Protein AF-A0A7Y0N353-F1 (afdb_monomer_lite)

Organism: Vibrio alginolyticus (NCBI:txid663)

Sequence (135 aa):
LRGMVQSSQDNRNHAKRHGIRVATHRLAASQAGESRLFIQRQPRIAPNAAVHLLVDISGSMGKPIGEGNRKYFHVANEAALALAMALEGIPGVVPAVSYFPGIHQEVSIALLPKQSVRHRAACFDQKPRGCTPMA

Structure (mmCIF, N/CA/C/O backbone):
data_AF-A0A7Y0N353-F1
#
_entry.id   AF-A0A7Y0N353-F1
#
loop_
_atom_site.group_PDB
_atom_site.id
_atom_site.type_symbol
_atom_site.label_atom_id
_atom_site.label_alt_id
_atom_site.label_comp_id
_atom_site.label_asym_id
_atom_site.label_entity_id
_atom_site.label_seq_id
_atom_site.pdbx_PDB_ins_code
_atom_site.Cartn_x
_atom_site.Cartn_y
_atom_site.Cartn_z
_atom_site.occupancy
_atom_site.B_iso_or_equiv
_atom_site.auth_seq_id
_atom_site.auth_comp_id
_atom_site.auth_asym_id
_atom_site.auth_atom_id
_atom_site.pdbx_PDB_model_num
ATOM 1 N N . LEU A 1 1 ? 4.934 10.969 14.739 1.00 47.97 1 LEU A N 1
ATOM 2 C CA . LEU A 1 1 ? 3.849 9.999 14.439 1.00 47.97 1 LEU A CA 1
ATOM 3 C C . LEU A 1 1 ? 3.420 9.186 15.666 1.00 47.97 1 LEU A C 1
ATOM 5 O O . LEU A 1 1 ? 2.266 9.304 16.049 1.00 47.97 1 LEU A O 1
ATOM 9 N N . ARG A 1 2 ? 4.312 8.454 16.361 1.00 37.69 2 ARG A N 1
ATOM 10 C CA . ARG A 1 2 ? 3.946 7.648 17.555 1.00 37.69 2 ARG A CA 1
ATOM 11 C C . ARG A 1 2 ? 3.254 8.425 18.693 1.00 37.69 2 ARG A C 1
ATOM 13 O O . ARG A 1 2 ? 2.253 7.950 19.210 1.00 37.69 2 ARG A O 1
ATOM 20 N N . GLY A 1 3 ? 3.713 9.637 19.023 1.00 43.28 3 GLY A N 1
ATOM 21 C CA . GLY A 1 3 ? 3.084 10.466 20.069 1.00 43.28 3 GLY A CA 1
ATOM 22 C C . GLY A 1 3 ? 1.673 10.978 19.730 1.00 43.28 3 GLY A C 1
ATOM 23 O O . GLY A 1 3 ? 0.853 11.151 20.624 1.00 43.28 3 GLY A O 1
ATOM 24 N N . MET A 1 4 ? 1.354 11.155 18.441 1.00 50.78 4 MET A N 1
ATOM 25 C CA . MET A 1 4 ? 0.005 11.533 17.980 1.00 50.78 4 MET A CA 1
ATOM 26 C C . MET A 1 4 ? -0.965 10.343 17.983 1.00 50.78 4 MET A C 1
ATOM 28 O O . MET A 1 4 ? -2.165 10.526 18.155 1.00 50.78 4 MET A O 1
ATOM 32 N N . VAL A 1 5 ? -0.446 9.122 17.817 1.00 50.41 5 VAL A N 1
ATOM 33 C CA . VAL A 1 5 ? -1.234 7.881 17.894 1.00 50.41 5 VAL A CA 1
ATOM 34 C C . VAL A 1 5 ? -1.470 7.467 19.354 1.00 50.41 5 VAL A C 1
ATOM 36 O O . VAL A 1 5 ? -2.555 7.017 19.703 1.00 50.41 5 VAL A O 1
ATOM 39 N N . GLN A 1 6 ? -0.511 7.697 20.257 1.00 49.44 6 GLN A N 1
ATOM 40 C CA . GLN A 1 6 ? -0.743 7.492 21.695 1.00 49.44 6 GLN A CA 1
ATOM 41 C C . GLN A 1 6 ? -1.783 8.465 22.267 1.00 49.44 6 GLN A C 1
ATOM 43 O O . GLN A 1 6 ? -2.632 8.048 23.048 1.00 49.44 6 GLN A O 1
ATOM 48 N N . SER A 1 7 ? -1.790 9.733 21.838 1.00 42.44 7 SER A N 1
ATOM 49 C CA . SER A 1 7 ? -2.815 10.696 22.266 1.00 42.44 7 SER A CA 1
ATOM 50 C C . SER A 1 7 ? -4.197 10.447 21.647 1.00 42.44 7 SER A C 1
ATOM 52 O O . SER A 1 7 ? -5.185 11.009 22.125 1.00 42.44 7 SER A O 1
ATOM 54 N N . SER A 1 8 ? -4.300 9.612 20.603 1.00 47.09 8 SER A N 1
ATOM 55 C CA . SER A 1 8 ? -5.578 9.196 20.014 1.00 47.09 8 SER A CA 1
ATOM 56 C C . SER A 1 8 ? -6.182 7.956 20.679 1.00 47.09 8 SER A C 1
ATOM 58 O O . SER A 1 8 ? -7.406 7.830 20.688 1.00 47.09 8 SER A O 1
ATOM 60 N N . GLN A 1 9 ? -5.352 7.102 21.289 1.00 44.97 9 GLN A N 1
ATOM 61 C CA . GLN A 1 9 ? -5.773 5.902 22.028 1.00 44.97 9 GLN A CA 1
ATOM 62 C C . GLN A 1 9 ? -6.017 6.136 23.524 1.00 44.97 9 GLN A C 1
ATOM 64 O O . GLN A 1 9 ? -6.590 5.272 24.189 1.00 44.97 9 GLN A O 1
ATOM 69 N N . ASP A 1 10 ? -5.607 7.286 24.065 1.00 43.69 10 ASP A N 1
ATOM 70 C CA . ASP A 1 10 ? -5.776 7.588 25.483 1.00 43.69 10 ASP A CA 1
ATOM 71 C C . ASP A 1 10 ? -7.247 7.915 25.796 1.00 43.69 10 ASP A C 1
ATOM 73 O O . ASP A 1 10 ? -7.679 9.065 25.846 1.00 43.69 10 ASP A O 1
ATOM 77 N N . ASN A 1 11 ? -8.041 6.866 26.014 1.00 50.28 11 ASN A N 1
ATOM 78 C CA . ASN A 1 11 ? -9.405 6.924 26.540 1.00 50.28 11 ASN A CA 1
ATOM 79 C C . ASN A 1 11 ? -9.386 7.226 28.052 1.00 50.28 11 ASN A C 1
ATOM 81 O O . ASN A 1 11 ? -10.075 6.585 28.852 1.00 50.28 11 ASN A O 1
ATOM 85 N N . ARG A 1 12 ? -8.527 8.158 28.481 1.00 54.19 12 ARG A N 1
ATOM 86 C CA . ARG A 1 12 ? -8.460 8.573 29.878 1.00 54.19 12 ARG A CA 1
ATOM 87 C C . ARG A 1 12 ? -9.690 9.403 30.181 1.00 54.19 12 ARG A C 1
ATOM 89 O O . ARG A 1 12 ? -9.968 10.420 29.550 1.00 54.19 12 ARG A O 1
ATOM 96 N N . ASN A 1 13 ? -10.436 8.953 31.182 1.00 58.00 13 ASN A N 1
ATOM 97 C CA . ASN A 1 13 ? -11.491 9.750 31.781 1.00 58.00 13 ASN A CA 1
ATOM 98 C C . ASN A 1 13 ? -10.862 11.055 32.284 1.00 58.00 13 ASN A C 1
ATOM 100 O O . ASN A 1 13 ? -10.075 11.040 33.230 1.00 58.00 13 ASN A O 1
ATOM 104 N N . HIS A 1 14 ? -11.205 12.179 31.662 1.00 66.12 14 HIS A N 1
ATOM 105 C CA . HIS A 1 14 ? -10.767 13.480 32.141 1.00 66.12 14 HIS A CA 1
ATOM 106 C C . HIS A 1 14 ? -11.788 14.043 33.121 1.00 66.12 14 HIS A C 1
ATOM 108 O O . HIS A 1 14 ? -12.994 14.072 32.855 1.00 66.12 14 HIS A O 1
ATOM 114 N N . ALA A 1 15 ? -11.273 14.485 34.264 1.00 69.38 15 ALA A N 1
ATOM 115 C CA . ALA A 1 15 ? -12.050 15.141 35.292 1.00 69.38 15 ALA A CA 1
ATOM 116 C C . ALA A 1 15 ? -12.265 16.617 34.909 1.00 69.38 15 ALA A C 1
ATOM 118 O O . ALA A 1 15 ? -11.305 17.359 34.682 1.00 69.38 15 ALA A O 1
ATOM 119 N N . LYS A 1 16 ? -13.522 17.050 34.834 1.00 72.38 16 LYS A N 1
ATOM 120 C CA . LYS A 1 16 ? -13.951 18.418 34.520 1.00 72.38 16 LYS A CA 1
ATOM 121 C C . LYS A 1 16 ? -14.837 18.990 35.616 1.00 72.38 16 LYS A C 1
ATOM 123 O O . LYS A 1 16 ? -15.350 18.259 36.456 1.00 72.38 16 LYS A O 1
ATOM 128 N N . ARG A 1 17 ? -15.005 20.316 35.594 1.00 71.00 17 ARG A N 1
ATOM 129 C CA . ARG A 1 17 ? -15.817 21.062 36.567 1.00 71.00 17 ARG A CA 1
ATOM 130 C C . ARG A 1 17 ? -17.323 20.897 36.414 1.00 71.00 17 ARG A C 1
ATOM 132 O O . ARG A 1 17 ? -18.044 21.126 37.371 1.00 71.00 17 ARG A O 1
ATOM 139 N N . HIS A 1 18 ? -17.776 20.458 35.243 1.00 67.62 18 HIS A N 1
ATOM 140 C CA . HIS A 1 18 ? -19.186 20.234 34.940 1.00 67.62 18 HIS A CA 1
ATOM 141 C C . HIS A 1 18 ? -19.342 18.988 34.062 1.00 67.62 18 HIS A C 1
ATOM 143 O O . HIS A 1 18 ? -18.453 18.670 33.265 1.00 67.62 18 HIS A O 1
ATOM 149 N N . GLY A 1 19 ? -20.464 18.285 34.205 1.00 72.75 19 GLY A N 1
ATOM 150 C CA . GLY A 1 19 ? -20.826 17.105 33.421 1.00 72.75 19 GLY A CA 1
ATOM 151 C C . GLY A 1 19 ? -21.979 16.336 34.069 1.00 72.75 19 GLY A C 1
ATOM 152 O O . GLY A 1 19 ? -22.433 16.688 35.148 1.00 72.75 19 GLY A O 1
ATOM 153 N N . ILE A 1 20 ? -22.466 15.283 33.412 1.00 69.06 20 ILE A N 1
ATOM 154 C CA . ILE A 1 20 ? -23.612 14.499 33.915 1.00 69.06 20 ILE A CA 1
ATOM 155 C C . ILE A 1 20 ? -23.151 13.395 34.878 1.00 69.06 20 ILE A C 1
ATOM 157 O O . ILE A 1 20 ? -23.860 13.026 35.807 1.00 69.06 20 ILE A O 1
ATOM 161 N N . ARG A 1 21 ? -21.940 12.859 34.674 1.00 73.31 21 ARG A N 1
ATOM 162 C CA . ARG A 1 21 ? -21.421 11.726 35.445 1.00 73.31 21 ARG A CA 1
ATOM 163 C C . ARG A 1 21 ? -20.343 12.181 36.415 1.00 73.31 21 ARG A C 1
ATOM 165 O O . ARG A 1 21 ? -19.364 12.777 35.986 1.00 73.31 21 ARG A O 1
ATOM 172 N N . VAL A 1 22 ? -20.488 11.863 37.694 1.00 79.00 22 VAL A N 1
ATOM 173 C CA . VAL A 1 22 ? -19.542 12.255 38.749 1.00 79.00 22 VAL A CA 1
ATOM 174 C C . VAL A 1 22 ? -18.411 11.227 38.886 1.00 79.00 22 VAL A C 1
ATOM 176 O O . VAL A 1 22 ? -18.619 10.022 38.758 1.00 79.00 22 VAL A O 1
ATOM 179 N N . ALA A 1 23 ? -17.191 11.702 39.128 1.00 76.12 23 ALA A N 1
ATOM 180 C CA . ALA A 1 23 ? -16.027 10.901 39.474 1.00 76.12 23 ALA A CA 1
ATOM 181 C C . ALA A 1 23 ? -16.062 10.572 40.972 1.00 76.12 23 ALA A C 1
ATOM 183 O O . ALA A 1 23 ? -15.469 11.282 41.778 1.00 76.12 23 ALA A O 1
ATOM 184 N N . THR A 1 24 ? -16.734 9.482 41.350 1.00 74.50 24 THR A N 1
ATOM 185 C CA . THR A 1 24 ? -16.954 9.102 42.760 1.00 74.50 24 THR A CA 1
ATOM 186 C C . THR A 1 24 ? -15.651 9.004 43.567 1.00 74.50 24 THR A C 1
ATOM 188 O O . THR A 1 24 ? -15.595 9.449 44.706 1.00 74.50 24 THR A O 1
ATOM 191 N N . HIS A 1 25 ? -14.564 8.531 42.945 1.00 74.88 25 HIS A N 1
ATOM 192 C CA . HIS A 1 25 ? -13.226 8.455 43.553 1.00 74.88 25 HIS A CA 1
ATOM 193 C C . HIS A 1 25 ? -12.586 9.823 43.867 1.00 74.88 25 HIS A C 1
ATOM 195 O O . HIS A 1 25 ? -11.615 9.884 44.613 1.00 74.88 25 HIS A O 1
ATOM 201 N N . ARG A 1 26 ? -13.104 10.921 43.300 1.00 67.88 26 ARG A N 1
ATOM 202 C CA . ARG A 1 26 ? -12.649 12.299 43.554 1.00 67.88 26 ARG A CA 1
ATOM 203 C C . ARG A 1 26 ? -13.574 13.082 44.479 1.00 67.88 26 ARG A C 1
ATOM 205 O O . ARG A 1 26 ? -13.231 14.202 44.842 1.00 67.88 26 ARG A O 1
ATOM 212 N N . LEU A 1 27 ? -14.700 12.506 44.905 1.00 71.31 27 LEU A N 1
ATOM 213 C CA . LEU A 1 27 ? -15.642 13.178 45.806 1.00 71.31 27 LEU A CA 1
ATOM 214 C C . LEU A 1 27 ? -15.006 13.541 47.149 1.00 71.31 27 LEU A C 1
ATOM 216 O O . LEU A 1 27 ? -15.226 14.641 47.643 1.00 71.31 27 LEU A O 1
ATOM 220 N N . ALA A 1 28 ? -14.155 12.671 47.698 1.00 74.12 28 ALA A N 1
ATOM 221 C CA . ALA A 1 28 ? -13.435 12.953 48.940 1.00 74.12 28 ALA A CA 1
ATOM 222 C C . ALA A 1 28 ? -12.519 14.190 48.825 1.00 74.12 28 ALA A C 1
ATOM 224 O O . ALA A 1 28 ? -12.366 14.937 49.787 1.00 74.12 28 ALA A O 1
ATOM 225 N N . ALA A 1 29 ? -11.973 14.458 47.633 1.00 68.25 29 ALA A N 1
ATOM 226 C CA . ALA A 1 29 ? -11.142 15.631 47.365 1.00 68.25 29 ALA A CA 1
ATOM 227 C C . ALA A 1 29 ? -11.960 16.921 47.147 1.00 68.25 29 ALA A C 1
ATOM 229 O O . ALA A 1 29 ? -11.389 18.010 47.157 1.00 68.25 29 ALA A O 1
ATOM 230 N N . SER A 1 30 ? -13.289 16.829 46.999 1.00 67.44 30 SER A N 1
ATOM 231 C CA . SER A 1 30 ? -14.169 18.002 46.885 1.00 67.44 30 SER A CA 1
ATOM 232 C C . SER A 1 30 ? -14.102 18.890 48.125 1.00 67.44 30 SER A C 1
ATOM 234 O O . SER A 1 30 ? -14.169 20.109 47.995 1.00 67.44 30 SER A O 1
ATOM 236 N N . GLN A 1 31 ? -13.945 18.303 49.318 1.00 68.94 31 GLN A N 1
ATOM 237 C CA . GLN A 1 31 ? -13.814 19.076 50.559 1.00 68.94 31 GLN A CA 1
ATOM 238 C C . GLN A 1 31 ? -12.500 19.869 50.622 1.00 68.94 31 GLN A C 1
ATOM 240 O O . GLN A 1 31 ? -12.430 20.886 51.299 1.00 68.94 31 GLN A O 1
ATOM 245 N N . ALA A 1 32 ? -11.485 19.452 49.860 1.00 75.94 32 ALA A N 1
ATOM 246 C CA . ALA A 1 32 ? -10.210 20.152 49.716 1.00 75.94 32 ALA A CA 1
ATOM 247 C C . ALA A 1 32 ? -10.211 21.189 48.567 1.00 75.94 32 ALA A C 1
ATOM 249 O O . ALA A 1 32 ? -9.150 21.652 48.153 1.00 75.94 32 ALA A O 1
ATOM 250 N N . GLY A 1 33 ? -11.384 21.541 48.022 1.00 74.00 33 GLY A N 1
ATOM 251 C CA . GLY A 1 33 ? -11.526 22.536 46.953 1.00 74.00 33 GLY A CA 1
ATOM 252 C C . GLY A 1 33 ? -11.310 22.000 45.532 1.00 74.00 33 GLY A C 1
ATOM 253 O O . GLY A 1 33 ? -11.240 22.786 44.582 1.00 74.00 33 GLY A O 1
ATOM 254 N N . GLU A 1 34 ? -11.221 20.677 45.340 1.00 75.69 34 GLU A N 1
ATOM 255 C CA . GLU A 1 34 ? -11.171 20.106 43.993 1.00 75.69 34 GLU A CA 1
ATOM 256 C C . GLU A 1 34 ? -12.516 20.308 43.290 1.00 75.69 34 GLU A C 1
ATOM 258 O O . GLU A 1 34 ? -13.559 19.811 43.707 1.00 75.69 34 GLU A O 1
ATOM 263 N N . SER A 1 35 ? -12.472 21.030 42.176 1.00 73.94 35 SER A N 1
ATOM 264 C CA . SER A 1 35 ? -13.657 21.393 41.400 1.00 73.94 35 SER A CA 1
ATOM 265 C C . SER A 1 35 ? -13.878 20.451 40.220 1.00 73.94 35 SER A C 1
ATOM 267 O O . SER A 1 35 ? -14.965 20.434 39.654 1.00 73.94 35 SER A O 1
ATOM 269 N N . ARG A 1 36 ? -12.882 19.644 39.825 1.00 73.81 36 ARG A N 1
ATOM 270 C CA . ARG A 1 36 ? -12.981 18.691 38.710 1.00 73.81 36 ARG A CA 1
ATOM 271 C C . ARG A 1 36 ? -13.605 17.369 39.156 1.00 73.81 36 ARG A C 1
ATOM 273 O O . ARG A 1 36 ? -12.914 16.362 39.306 1.00 73.81 36 ARG A O 1
ATOM 280 N N . LEU A 1 37 ? -14.918 17.384 39.357 1.00 77.62 37 LEU A N 1
ATOM 281 C CA . LEU A 1 37 ? -15.679 16.258 39.904 1.00 77.62 37 LEU A CA 1
ATOM 282 C C . LEU A 1 37 ? -16.459 15.460 38.858 1.00 77.62 37 LEU A C 1
ATOM 284 O O . LEU A 1 37 ? -17.051 14.444 39.200 1.00 77.62 37 LEU A O 1
ATOM 288 N N . PHE A 1 38 ? -16.457 15.864 37.590 1.00 80.25 38 PHE A N 1
ATOM 289 C CA . PHE A 1 38 ? -17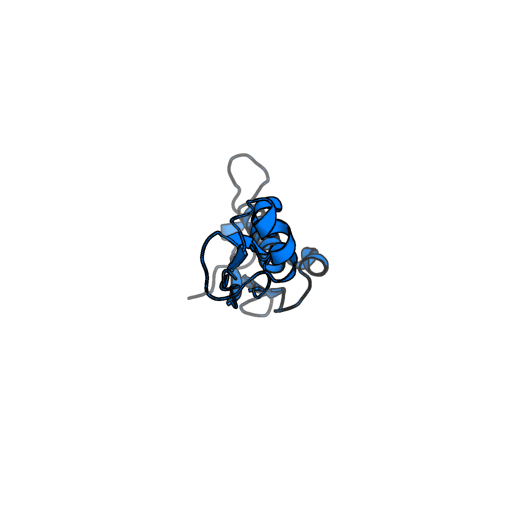.265 15.231 36.550 1.00 80.25 38 PHE A CA 1
ATOM 290 C C . PHE A 1 38 ? -16.407 14.501 35.518 1.00 80.25 38 PHE A C 1
ATOM 292 O O . PHE A 1 38 ? -15.380 15.005 35.075 1.00 80.25 38 PHE A O 1
ATOM 299 N N . ILE A 1 39 ? -16.835 13.308 35.110 1.00 76.50 39 ILE A N 1
ATOM 300 C CA . ILE A 1 39 ? -16.206 12.501 34.067 1.00 76.50 39 ILE A CA 1
ATOM 301 C C . ILE A 1 39 ? -16.793 12.901 32.718 1.00 76.50 39 ILE A C 1
ATOM 303 O O . ILE A 1 39 ? -17.972 12.660 32.456 1.00 76.50 39 ILE A O 1
ATOM 307 N N . GLN A 1 40 ? -15.951 13.413 31.822 1.00 68.00 40 GLN A N 1
ATOM 308 C CA . GLN A 1 40 ? -16.295 13.513 30.408 1.00 68.00 40 GLN A CA 1
ATOM 309 C C . GLN A 1 40 ? -15.649 12.350 29.649 1.00 68.00 40 GLN A C 1
ATOM 311 O O . GLN A 1 40 ? -14.426 12.265 29.553 1.00 68.00 40 GLN A O 1
ATOM 316 N N . ARG A 1 41 ? -16.475 11.463 29.084 1.00 61.66 41 ARG A N 1
ATOM 317 C CA . ARG A 1 41 ? -16.034 10.533 28.038 1.00 61.66 41 ARG A CA 1
ATOM 318 C C . ARG A 1 41 ? -16.079 11.291 26.717 1.00 61.66 41 ARG A C 1
ATOM 320 O O . ARG A 1 41 ? -17.149 11.746 26.328 1.00 61.66 41 ARG A O 1
ATOM 327 N N . GLN A 1 42 ? -14.940 11.467 26.055 1.00 58.28 42 GLN A N 1
ATOM 328 C CA . GLN A 1 42 ? -14.928 11.920 24.665 1.00 58.28 42 GLN A CA 1
ATOM 329 C C . GLN A 1 42 ? -15.066 10.684 23.773 1.00 58.28 42 GLN A C 1
ATOM 331 O O . GLN A 1 42 ? -14.124 9.894 23.712 1.00 58.28 42 GLN A O 1
ATOM 336 N N . PRO A 1 43 ? -16.211 10.470 23.101 1.00 51.41 43 PRO A N 1
ATOM 337 C CA . PRO A 1 43 ? -16.286 9.454 22.066 1.00 51.41 43 PRO A CA 1
ATOM 338 C C . PRO A 1 43 ? -15.375 9.897 20.918 1.00 51.41 43 PRO A C 1
ATOM 340 O O . PRO A 1 43 ? -15.705 10.810 20.165 1.00 51.41 43 PRO A O 1
ATOM 343 N N . ARG A 1 44 ? -14.194 9.285 20.800 1.00 55.56 44 ARG A N 1
ATOM 344 C CA . ARG A 1 44 ? -13.438 9.340 19.551 1.00 55.56 44 ARG A CA 1
ATOM 345 C C . ARG A 1 44 ? -14.018 8.285 18.619 1.00 55.56 44 ARG A C 1
ATOM 347 O O . ARG A 1 44 ? -14.025 7.105 18.958 1.00 55.56 44 ARG A O 1
ATOM 354 N N . ILE A 1 45 ? -14.505 8.720 17.459 1.00 57.09 45 ILE A N 1
ATOM 355 C CA . ILE A 1 45 ? -14.850 7.837 16.344 1.00 57.09 45 ILE A CA 1
ATOM 356 C C . ILE A 1 45 ? -13.535 7.191 15.895 1.00 57.09 45 ILE A C 1
ATOM 358 O O . ILE A 1 45 ? -12.689 7.858 15.301 1.00 57.09 45 ILE A O 1
ATOM 362 N N . ALA A 1 46 ? -13.320 5.926 16.255 1.00 61.09 46 ALA A N 1
ATOM 363 C CA . ALA A 1 46 ? -12.219 5.156 15.695 1.00 61.09 46 ALA A CA 1
ATOM 364 C C . ALA A 1 46 ? -12.569 4.854 14.226 1.00 61.09 46 ALA A C 1
ATOM 366 O O . ALA A 1 46 ? -13.681 4.382 13.970 1.00 61.09 46 ALA A O 1
ATOM 367 N N . PRO A 1 47 ? -11.690 5.160 13.257 1.00 64.56 47 PRO A N 1
ATOM 368 C CA . PRO A 1 47 ? -11.979 4.899 11.854 1.00 64.56 47 PRO A CA 1
ATOM 369 C C . PRO A 1 47 ? -12.136 3.389 11.631 1.00 64.56 47 PRO A C 1
ATOM 371 O O . PRO A 1 47 ? -11.194 2.631 11.836 1.00 64.56 47 PRO A O 1
ATOM 374 N N . ASN A 1 48 ? -13.330 2.958 11.217 1.00 80.44 48 ASN A N 1
ATOM 375 C CA . ASN A 1 48 ? -13.586 1.604 10.729 1.00 80.44 48 ASN A CA 1
ATOM 376 C C . ASN A 1 48 ? -13.584 1.651 9.200 1.00 80.44 48 ASN A C 1
ATOM 378 O O . ASN A 1 48 ? -14.600 1.985 8.591 1.00 80.44 48 ASN A O 1
ATOM 382 N N . ALA A 1 49 ? -12.421 1.426 8.593 1.00 87.75 49 ALA A N 1
ATOM 383 C CA . ALA A 1 49 ? -12.234 1.616 7.160 1.00 87.75 49 ALA A CA 1
ATOM 384 C C . ALA A 1 49 ? -11.377 0.503 6.555 1.00 87.75 49 ALA A C 1
ATOM 386 O O . ALA A 1 49 ? -10.314 0.165 7.072 1.00 87.75 49 ALA A O 1
ATOM 387 N N . ALA A 1 50 ? -11.816 -0.026 5.416 1.00 93.06 50 ALA A N 1
ATOM 388 C CA . ALA A 1 50 ? -10.974 -0.841 4.552 1.00 93.06 50 ALA A CA 1
ATOM 389 C C . ALA A 1 50 ? -10.261 0.077 3.550 1.00 93.06 50 ALA A C 1
ATOM 391 O O . ALA A 1 50 ? -10.911 0.882 2.885 1.00 93.06 50 ALA A O 1
ATOM 392 N N . VAL A 1 51 ? -8.935 -0.031 3.451 1.00 94.19 51 VAL A N 1
ATOM 393 C CA . VAL A 1 51 ? -8.119 0.775 2.529 1.00 94.19 51 VAL A CA 1
ATOM 394 C C . VAL A 1 51 ? -7.359 -0.160 1.603 1.00 94.19 51 VAL A C 1
ATOM 396 O O . VAL A 1 51 ? -6.530 -0.940 2.064 1.00 94.19 51 VAL A O 1
ATOM 399 N N . HIS A 1 52 ? -7.607 -0.075 0.298 1.00 97.12 52 HIS A N 1
ATOM 400 C CA . HIS A 1 52 ? -6.879 -0.855 -0.704 1.00 97.12 52 HIS A CA 1
ATOM 401 C C . HIS A 1 52 ? -5.955 0.062 -1.502 1.00 97.12 52 HIS A C 1
ATOM 403 O O . HIS A 1 52 ? -6.417 0.963 -2.195 1.00 97.12 52 HIS A O 1
ATOM 409 N N . LEU A 1 53 ? -4.646 -0.166 -1.407 1.00 96.50 53 LEU A N 1
ATOM 410 C CA . LEU A 1 53 ? -3.642 0.506 -2.227 1.00 96.50 53 LEU A CA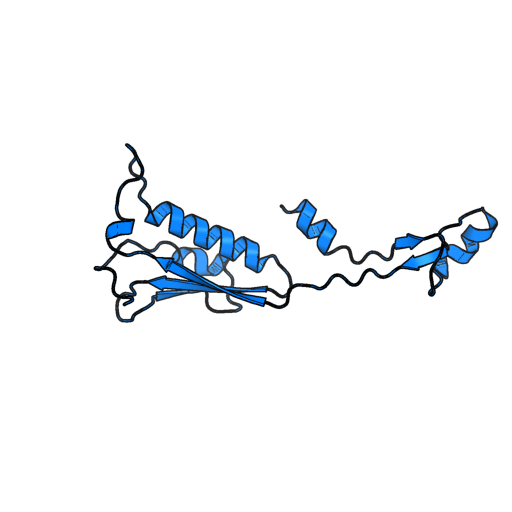 1
ATOM 411 C C . LEU A 1 53 ? -3.398 -0.298 -3.504 1.00 96.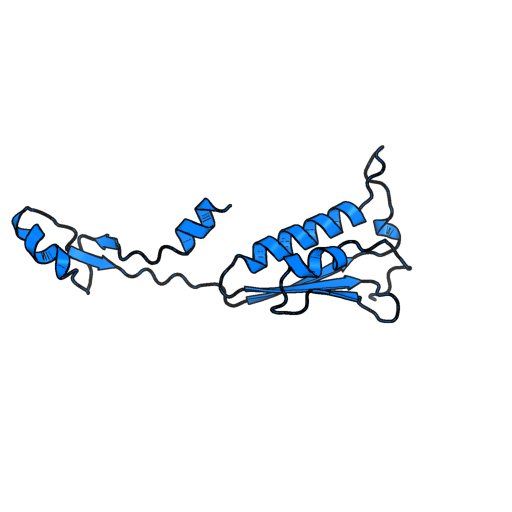50 53 LEU A C 1
ATOM 413 O O . LEU A 1 53 ? -2.947 -1.444 -3.447 1.00 96.50 53 LEU A O 1
ATOM 417 N N . LEU A 1 54 ? -3.687 0.311 -4.648 1.00 96.38 54 LEU A N 1
ATOM 418 C CA . LEU A 1 54 ? -3.363 -0.240 -5.957 1.00 96.38 54 LEU A CA 1
ATOM 419 C C . LEU A 1 54 ? -2.151 0.512 -6.523 1.00 96.38 54 LEU A C 1
ATOM 421 O O . LEU A 1 54 ? -2.212 1.724 -6.715 1.00 96.38 54 LEU A O 1
ATOM 425 N N . VAL A 1 55 ? -1.039 -0.196 -6.730 1.00 96.06 55 VAL A N 1
ATOM 426 C CA . VAL A 1 55 ? 0.270 0.395 -7.047 1.00 96.06 55 VAL A CA 1
ATOM 427 C C . VAL A 1 55 ? 0.670 0.083 -8.486 1.00 96.06 55 VAL A C 1
ATOM 429 O O . VAL A 1 55 ? 0.730 -1.083 -8.875 1.00 96.06 55 VAL A O 1
ATOM 432 N N . ASP A 1 56 ? 0.982 1.125 -9.255 1.00 94.00 56 ASP A N 1
ATOM 433 C CA . ASP A 1 56 ? 1.473 0.994 -10.628 1.00 94.00 56 ASP A CA 1
ATOM 434 C C . ASP A 1 56 ? 2.947 0.549 -10.651 1.00 94.00 56 ASP A C 1
ATOM 436 O O . ASP A 1 56 ? 3.813 1.145 -10.007 1.00 94.00 56 ASP A O 1
ATOM 440 N N . ILE A 1 57 ? 3.228 -0.496 -11.421 1.00 94.31 57 ILE A N 1
ATOM 441 C CA . ILE A 1 57 ? 4.550 -1.034 -11.765 1.00 94.31 57 ILE A CA 1
ATOM 442 C C . ILE A 1 57 ? 4.644 -1.299 -13.274 1.00 94.31 57 ILE A C 1
ATOM 444 O O . ILE A 1 57 ? 5.333 -2.215 -13.719 1.00 94.31 57 ILE A O 1
ATOM 448 N N . SER A 1 58 ? 3.944 -0.515 -14.087 1.00 92.44 58 SER A N 1
ATOM 449 C CA . SER A 1 58 ? 4.069 -0.526 -15.543 1.00 92.44 58 SER A CA 1
ATOM 450 C C . SER A 1 58 ? 5.485 -0.164 -16.006 1.00 92.44 58 SER A C 1
ATOM 452 O O . SER A 1 58 ? 6.292 0.394 -15.256 1.00 92.44 58 SER A O 1
ATOM 454 N N . GLY A 1 59 ? 5.813 -0.436 -17.273 1.00 90.69 59 GLY A N 1
ATOM 455 C CA . GLY A 1 59 ? 7.130 -0.127 -17.842 1.00 90.69 59 GLY A CA 1
ATOM 456 C C . GLY A 1 59 ? 7.592 1.327 -17.640 1.00 90.69 59 GLY A C 1
ATOM 457 O O . GLY A 1 59 ? 8.779 1.562 -17.397 1.00 90.69 59 GLY A O 1
ATOM 458 N N . SER A 1 60 ? 6.679 2.309 -17.639 1.00 90.44 60 SER A N 1
ATOM 459 C CA . SER A 1 60 ? 7.006 3.720 -17.363 1.00 90.44 60 SER A CA 1
ATOM 460 C C . SER A 1 60 ? 7.555 3.963 -15.958 1.00 90.44 60 SER A C 1
ATOM 462 O O . SER A 1 60 ? 8.342 4.893 -15.769 1.00 90.44 60 SER A O 1
ATOM 464 N N . MET A 1 61 ? 7.226 3.105 -14.992 1.00 94.00 61 MET A N 1
ATOM 465 C CA . MET A 1 61 ? 7.747 3.179 -13.625 1.00 94.00 61 MET A CA 1
ATOM 466 C C . MET A 1 61 ? 9.227 2.771 -13.529 1.00 94.00 61 MET A C 1
ATOM 468 O O . MET A 1 61 ? 9.881 3.006 -12.511 1.00 94.00 61 MET A O 1
ATOM 472 N N . GLY A 1 62 ? 9.790 2.199 -14.598 1.00 92.94 62 GLY A N 1
ATOM 473 C CA . GLY A 1 62 ? 11.216 1.905 -14.725 1.00 92.94 62 GLY A CA 1
ATOM 474 C C . GLY A 1 62 ? 12.091 3.096 -15.120 1.00 92.94 62 GLY A C 1
ATOM 475 O O . GLY A 1 62 ? 13.312 2.931 -15.191 1.00 92.94 62 GLY A O 1
ATOM 476 N N . LYS A 1 63 ? 11.506 4.275 -15.375 1.00 92.31 63 LYS A N 1
ATOM 477 C CA . LYS A 1 63 ? 12.262 5.491 -15.699 1.00 92.31 63 LYS A CA 1
ATOM 478 C C . LYS A 1 63 ? 13.082 5.972 -14.489 1.00 92.31 63 LYS A C 1
ATOM 480 O O . LYS A 1 63 ? 12.611 5.854 -13.351 1.00 92.31 63 LYS A O 1
ATOM 485 N N . PRO A 1 64 ? 14.304 6.485 -14.719 1.00 93.00 64 PRO A N 1
ATOM 486 C CA . PRO A 1 64 ? 15.147 7.016 -13.658 1.00 93.00 64 PRO A CA 1
ATOM 487 C C . PRO A 1 64 ? 14.557 8.301 -13.070 1.00 93.00 64 PRO A C 1
ATOM 489 O O . PRO A 1 64 ? 13.871 9.064 -13.750 1.00 93.00 64 PRO A O 1
ATOM 492 N N . ILE A 1 65 ? 14.856 8.535 -11.798 1.00 91.12 65 ILE A N 1
ATOM 493 C CA . ILE A 1 65 ? 14.575 9.780 -11.094 1.00 91.12 65 ILE A CA 1
ATOM 494 C C . ILE A 1 65 ? 15.878 10.582 -11.070 1.00 91.12 65 ILE A C 1
ATOM 496 O O . ILE A 1 65 ? 16.774 10.293 -10.275 1.00 91.12 65 ILE A O 1
ATOM 500 N N . GLY A 1 66 ? 15.978 11.591 -11.936 1.00 87.44 66 GLY A N 1
ATOM 501 C CA . GLY A 1 66 ? 17.176 12.426 -12.056 1.00 87.44 66 GLY A CA 1
ATOM 502 C C . GLY A 1 66 ? 18.413 11.639 -12.509 1.00 87.44 66 GLY A C 1
ATOM 503 O O . GLY A 1 66 ? 18.299 10.658 -13.238 1.00 87.44 66 GLY A O 1
ATOM 504 N N . GLU A 1 67 ? 19.594 12.066 -12.060 1.00 81.25 67 GLU A N 1
ATOM 505 C CA . GLU A 1 67 ? 20.897 11.489 -12.447 1.00 81.25 67 GLU A CA 1
ATOM 506 C C . GLU A 1 67 ? 21.294 10.234 -11.638 1.00 81.25 67 GLU A C 1
ATOM 508 O O . GLU A 1 67 ? 22.408 9.728 -11.753 1.00 81.25 67 GLU A O 1
ATOM 513 N N . GLY A 1 68 ? 20.397 9.714 -10.794 1.00 81.56 68 GLY A N 1
ATOM 514 C CA . GLY A 1 68 ? 20.667 8.568 -9.927 1.00 81.56 68 GLY A CA 1
ATOM 515 C C . GLY A 1 68 ? 20.216 7.220 -10.498 1.00 81.56 68 GLY A C 1
ATOM 516 O O . GLY A 1 68 ? 19.410 7.130 -11.419 1.00 81.56 68 GLY A O 1
ATOM 517 N N . ASN A 1 69 ? 20.643 6.131 -9.849 1.00 86.44 69 ASN A N 1
ATOM 518 C CA . ASN A 1 69 ? 20.190 4.766 -10.166 1.00 86.44 69 ASN A CA 1
ATOM 519 C C . ASN A 1 69 ? 18.788 4.434 -9.595 1.00 86.44 69 ASN A C 1
ATOM 521 O O . ASN A 1 69 ? 18.340 3.285 -9.606 1.00 86.44 69 ASN A O 1
ATOM 525 N N . ARG A 1 70 ? 18.087 5.426 -9.029 1.00 92.69 70 ARG A N 1
ATOM 526 C CA . ARG A 1 70 ? 16.760 5.244 -8.432 1.00 92.69 70 ARG A CA 1
ATOM 527 C C . ARG A 1 70 ? 15.697 5.443 -9.507 1.00 92.69 70 ARG A C 1
ATOM 529 O O . ARG A 1 70 ? 15.779 6.379 -10.290 1.00 92.69 70 ARG A O 1
ATOM 536 N N . LYS A 1 71 ? 14.699 4.564 -9.540 1.00 95.19 71 LYS A N 1
ATOM 537 C CA . LYS A 1 71 ? 13.605 4.584 -10.520 1.00 95.19 71 LYS A CA 1
ATOM 538 C C . LYS A 1 71 ? 12.275 4.855 -9.819 1.00 95.19 71 LYS A C 1
ATOM 540 O O . LYS A 1 71 ? 12.183 4.649 -8.607 1.00 95.19 71 LYS A O 1
ATOM 545 N N . TYR A 1 72 ? 11.249 5.291 -10.552 1.00 95.25 72 TYR A N 1
ATOM 546 C CA . TYR A 1 72 ? 9.933 5.611 -9.966 1.00 95.25 72 TYR A CA 1
ATOM 547 C C . TYR A 1 72 ? 9.344 4.467 -9.136 1.00 95.25 72 TYR A C 1
ATOM 549 O O . TYR A 1 72 ? 8.833 4.704 -8.042 1.00 95.25 72 TYR A O 1
ATOM 557 N N . PHE A 1 73 ? 9.490 3.222 -9.594 1.00 95.31 73 PHE A N 1
ATOM 558 C CA . PHE A 1 73 ? 8.973 2.065 -8.865 1.00 95.31 73 PHE A CA 1
ATOM 559 C C . PHE A 1 73 ? 9.622 1.855 -7.488 1.00 95.31 73 PHE A C 1
ATOM 561 O O . PHE A 1 73 ? 8.947 1.376 -6.585 1.00 95.31 73 PHE A O 1
ATOM 568 N N . HIS A 1 74 ? 10.890 2.250 -7.284 1.00 96.00 74 HIS A N 1
ATOM 569 C CA . HIS A 1 74 ? 11.517 2.161 -5.958 1.00 96.00 74 HIS A CA 1
ATOM 570 C C . HIS A 1 74 ? 10.746 3.019 -4.949 1.00 96.00 74 HIS A C 1
ATOM 572 O O . HIS A 1 74 ? 10.392 2.555 -3.870 1.00 96.00 74 HIS A O 1
ATOM 578 N N . VAL A 1 75 ? 10.420 4.257 -5.335 1.00 95.94 75 VAL A N 1
ATOM 579 C CA . VAL A 1 75 ? 9.665 5.186 -4.484 1.00 95.94 75 VAL A CA 1
ATOM 580 C C . VAL A 1 75 ? 8.242 4.680 -4.258 1.00 95.94 75 VAL A C 1
ATOM 582 O O . VAL A 1 75 ? 7.753 4.735 -3.134 1.00 95.94 75 VAL A O 1
ATOM 585 N N . ALA A 1 76 ? 7.591 4.151 -5.296 1.00 96.38 76 ALA A N 1
ATOM 586 C CA . ALA A 1 76 ? 6.244 3.598 -5.181 1.00 96.38 76 ALA A CA 1
ATOM 587 C C . ALA A 1 76 ? 6.189 2.389 -4.228 1.00 96.38 76 ALA A C 1
ATOM 589 O O . ALA A 1 76 ? 5.312 2.333 -3.368 1.00 96.38 76 ALA A O 1
ATOM 590 N N . ASN A 1 77 ? 7.149 1.464 -4.324 1.00 97.25 77 ASN A N 1
ATOM 591 C CA . ASN A 1 77 ? 7.247 0.297 -3.444 1.00 97.25 77 ASN A CA 1
ATOM 592 C C . ASN A 1 77 ? 7.483 0.698 -1.984 1.00 97.25 77 ASN A C 1
ATOM 594 O O . ASN A 1 77 ? 6.788 0.222 -1.086 1.00 97.25 77 ASN A O 1
ATOM 598 N N . GLU A 1 78 ? 8.441 1.598 -1.749 1.00 97.06 78 GLU A N 1
ATOM 599 C CA . GLU A 1 78 ? 8.753 2.107 -0.413 1.00 97.06 78 GLU A CA 1
ATOM 600 C C . GLU A 1 78 ? 7.557 2.848 0.198 1.00 97.06 78 GLU A C 1
ATOM 602 O O . GLU A 1 78 ? 7.212 2.620 1.359 1.00 97.06 78 GLU A O 1
ATOM 607 N N . ALA A 1 79 ? 6.888 3.698 -0.588 1.00 97.50 79 ALA A N 1
ATOM 608 C CA . ALA A 1 79 ? 5.699 4.419 -0.152 1.00 97.50 79 ALA A CA 1
ATOM 609 C C . ALA A 1 79 ? 4.545 3.460 0.164 1.00 97.50 79 ALA A C 1
ATOM 611 O O . ALA A 1 79 ? 3.903 3.608 1.201 1.00 97.50 79 ALA A O 1
ATOM 612 N N . ALA A 1 80 ? 4.308 2.450 -0.676 1.00 97.88 80 ALA A N 1
ATOM 613 C CA . ALA A 1 80 ? 3.273 1.449 -0.444 1.00 97.88 80 ALA A CA 1
ATOM 614 C C . ALA A 1 80 ? 3.522 0.662 0.850 1.00 97.88 80 ALA A C 1
ATOM 616 O O . ALA A 1 80 ? 2.598 0.490 1.647 1.00 97.88 80 ALA A O 1
ATOM 617 N N . LEU A 1 81 ? 4.767 0.241 1.100 1.00 98.00 81 LEU A N 1
ATOM 618 C CA . LEU A 1 81 ? 5.141 -0.448 2.335 1.00 98.00 81 LEU A CA 1
ATOM 619 C C . LEU A 1 81 ? 4.967 0.464 3.556 1.00 98.00 81 LEU A C 1
ATOM 621 O O . LEU A 1 81 ? 4.343 0.067 4.540 1.00 98.00 81 LEU A O 1
ATOM 625 N N . ALA A 1 82 ? 5.477 1.696 3.488 1.00 97.81 82 ALA A N 1
ATOM 626 C CA . ALA A 1 82 ? 5.382 2.659 4.581 1.00 97.81 82 ALA A CA 1
ATOM 627 C C . ALA A 1 82 ? 3.923 3.006 4.917 1.00 97.81 82 ALA A C 1
ATOM 629 O O . ALA A 1 82 ? 3.555 3.042 6.094 1.00 97.81 82 ALA A O 1
ATOM 630 N N . LEU A 1 83 ? 3.079 3.211 3.900 1.00 97.31 83 LEU A N 1
ATOM 631 C CA . LEU A 1 83 ? 1.648 3.453 4.075 1.00 97.31 83 LEU A CA 1
ATOM 632 C C . LEU A 1 83 ? 0.945 2.233 4.664 1.00 97.31 83 LEU A C 1
ATOM 634 O O . LEU A 1 83 ? 0.196 2.385 5.624 1.00 97.31 83 LEU A O 1
ATOM 638 N N . ALA A 1 84 ? 1.213 1.028 4.157 1.00 97.00 84 ALA A N 1
ATOM 639 C CA . ALA A 1 84 ? 0.631 -0.194 4.703 1.00 97.00 84 ALA A CA 1
ATOM 640 C C . ALA A 1 84 ? 0.988 -0.377 6.188 1.00 97.00 84 ALA A C 1
ATOM 642 O O . ALA A 1 84 ? 0.100 -0.629 6.999 1.00 97.00 84 ALA A O 1
ATOM 643 N N . MET A 1 85 ? 2.256 -0.170 6.566 1.00 96.44 85 MET A N 1
ATOM 644 C CA . MET A 1 85 ? 2.704 -0.232 7.964 1.00 96.44 85 MET A CA 1
ATOM 645 C C . MET A 1 85 ? 2.051 0.847 8.837 1.00 96.44 85 MET A C 1
ATOM 647 O O . MET A 1 85 ? 1.708 0.594 9.991 1.00 96.44 85 MET A O 1
ATOM 651 N N . ALA A 1 86 ? 1.879 2.060 8.306 1.00 94.88 86 ALA A N 1
ATOM 652 C CA . ALA A 1 86 ? 1.215 3.139 9.028 1.00 94.88 86 ALA A CA 1
ATOM 653 C C . ALA A 1 86 ? -0.275 2.835 9.253 1.00 94.88 86 ALA A C 1
ATOM 655 O O . ALA A 1 86 ? -0.769 3.038 10.360 1.00 94.88 86 ALA A O 1
ATOM 656 N N . LEU A 1 87 ? -0.965 2.318 8.230 1.00 93.44 87 LEU A N 1
ATOM 657 C CA . LEU A 1 87 ? -2.383 1.950 8.273 1.00 93.44 87 LEU A CA 1
ATOM 658 C C . LEU A 1 87 ? -2.640 0.746 9.189 1.00 93.44 87 LEU A C 1
ATOM 660 O O . LEU A 1 87 ? -3.610 0.767 9.938 1.00 93.44 87 LEU A O 1
ATOM 664 N N . GLU A 1 88 ? -1.755 -0.257 9.194 1.00 92.62 88 GLU A N 1
ATOM 665 C CA . GLU A 1 88 ? -1.812 -1.402 10.122 1.00 92.62 88 GLU A CA 1
ATOM 666 C C . GLU A 1 88 ? -1.757 -0.950 11.594 1.00 92.62 88 GLU A C 1
ATOM 668 O O . GLU A 1 88 ? -2.366 -1.566 12.467 1.00 92.62 88 GLU A O 1
ATOM 673 N N . GLY A 1 89 ? -1.073 0.164 11.878 1.00 88.81 89 GLY A N 1
ATOM 674 C CA . GLY A 1 89 ? -0.989 0.753 13.214 1.00 88.81 89 GLY A CA 1
ATOM 675 C C . GLY A 1 89 ? -2.236 1.520 13.676 1.00 88.81 89 GLY A C 1
ATOM 676 O O . GLY A 1 89 ? -2.273 1.947 14.833 1.00 88.81 89 GLY A O 1
ATOM 677 N N . ILE A 1 90 ? -3.239 1.727 12.813 1.00 87.88 90 ILE A N 1
ATOM 678 C CA . ILE A 1 90 ? -4.472 2.451 13.150 1.00 87.88 90 ILE A CA 1
ATOM 679 C C . ILE A 1 90 ? -5.561 1.438 13.542 1.00 87.88 90 ILE A C 1
ATOM 681 O O . ILE A 1 90 ? -6.030 0.682 12.691 1.00 87.88 90 ILE A O 1
ATOM 685 N N . PRO A 1 91 ? -6.028 1.426 14.807 1.00 84.88 91 PRO A N 1
ATOM 686 C CA . PRO A 1 91 ? -7.098 0.523 15.223 1.00 84.88 91 PRO A CA 1
ATOM 687 C C . PRO A 1 91 ? -8.372 0.737 14.399 1.00 84.88 91 PRO A C 1
ATOM 689 O O . PRO A 1 91 ? -8.865 1.860 14.311 1.00 84.88 91 PRO A O 1
ATOM 692 N N . GLY A 1 92 ? -8.912 -0.347 13.840 1.00 85.00 92 GLY A N 1
ATOM 693 C CA . GLY A 1 92 ? -10.125 -0.329 13.013 1.00 85.00 92 GLY A CA 1
ATOM 694 C C . GLY A 1 92 ? -9.876 -0.165 11.510 1.00 85.00 92 GLY A C 1
ATOM 695 O O . GLY A 1 92 ? -10.801 -0.367 10.725 1.00 85.00 92 GLY A O 1
ATOM 696 N N . VAL A 1 93 ? -8.642 0.126 11.088 1.00 91.12 93 VAL A N 1
ATOM 697 C CA . VAL A 1 93 ? -8.287 0.201 9.667 1.00 91.12 93 VAL A CA 1
ATOM 698 C C . VAL A 1 93 ? -7.750 -1.140 9.179 1.00 91.12 93 VAL A C 1
ATOM 700 O O . VAL A 1 93 ? -6.924 -1.773 9.832 1.00 91.12 93 VAL A O 1
ATOM 703 N N . VAL A 1 94 ? -8.215 -1.575 8.009 1.00 94.38 94 VAL A N 1
ATOM 704 C CA . VAL A 1 94 ? -7.787 -2.826 7.375 1.00 94.38 94 VAL A CA 1
ATOM 705 C C . VAL A 1 94 ? -7.138 -2.514 6.024 1.00 94.38 94 VAL A C 1
ATOM 707 O O . VAL A 1 94 ? -7.862 -2.264 5.057 1.00 94.38 94 VAL A O 1
ATOM 710 N N . PRO A 1 95 ? -5.794 -2.507 5.934 1.00 96.38 95 PRO A N 1
ATOM 711 C CA . PRO A 1 95 ? -5.102 -2.284 4.673 1.00 96.38 95 PRO A CA 1
ATOM 712 C C . PRO A 1 95 ? -5.067 -3.546 3.796 1.00 96.38 95 PRO A C 1
ATOM 714 O O . PRO A 1 95 ? -4.943 -4.669 4.289 1.00 96.38 95 PRO A O 1
ATOM 717 N N . ALA A 1 96 ? -5.108 -3.340 2.484 1.00 97.75 96 ALA A N 1
ATOM 718 C CA . ALA A 1 96 ? -4.787 -4.312 1.445 1.00 97.75 96 ALA A CA 1
ATOM 719 C C . ALA A 1 96 ? -3.917 -3.632 0.381 1.00 97.75 96 ALA A C 1
ATOM 721 O O . ALA A 1 96 ? -4.040 -2.428 0.156 1.00 97.75 96 ALA A O 1
ATOM 722 N N . VAL A 1 97 ? -3.021 -4.381 -0.263 1.00 98.06 97 VAL A N 1
ATOM 723 C CA . VAL A 1 97 ? -2.114 -3.835 -1.283 1.00 98.06 97 VAL A CA 1
ATOM 724 C C . VAL A 1 97 ? -2.014 -4.784 -2.462 1.00 98.06 97 VAL A C 1
ATOM 726 O O . VAL A 1 97 ? -1.786 -5.989 -2.307 1.00 98.06 97 VAL A O 1
ATOM 729 N N . SER A 1 98 ? -2.161 -4.243 -3.663 1.00 96.62 98 SER A N 1
ATOM 730 C CA . SER A 1 98 ? -1.982 -4.970 -4.916 1.00 96.62 98 SER A CA 1
ATOM 731 C C . SER A 1 98 ? -1.223 -4.119 -5.920 1.00 96.62 98 SER A C 1
ATOM 733 O O . SER A 1 98 ? -1.254 -2.895 -5.861 1.00 96.62 98 SER A O 1
ATOM 735 N N . TYR A 1 99 ? -0.538 -4.784 -6.835 1.00 95.38 99 TYR A N 1
ATOM 736 C CA . TYR A 1 99 ? 0.287 -4.166 -7.858 1.00 95.38 99 TYR A CA 1
ATOM 737 C C . TYR A 1 99 ? -0.258 -4.471 -9.243 1.00 95.38 99 TYR A C 1
ATOM 739 O O . TYR A 1 99 ? -0.642 -5.614 -9.490 1.00 95.38 99 TYR A O 1
ATOM 747 N N . PHE A 1 100 ? -0.230 -3.497 -10.146 1.00 93.31 100 PHE A N 1
ATOM 748 C CA . PHE A 1 100 ? -0.584 -3.684 -11.550 1.00 93.31 100 PHE A CA 1
ATO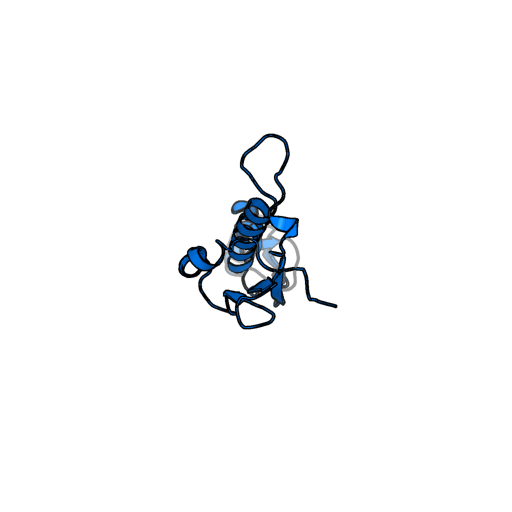M 749 C C . PHE A 1 100 ? 0.521 -3.128 -12.465 1.00 93.31 100 PHE A C 1
ATOM 751 O O . PHE A 1 100 ? 1.113 -2.106 -12.135 1.00 93.31 100 PHE A O 1
ATOM 758 N N . PRO A 1 101 ? 0.825 -3.769 -13.602 1.00 91.56 101 PRO A N 1
ATOM 759 C CA . PRO A 1 101 ? 0.232 -5.020 -14.059 1.00 91.56 101 PRO A CA 1
ATOM 760 C C . P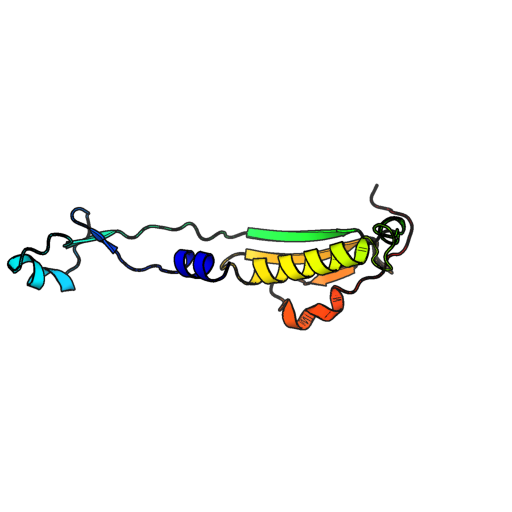RO A 1 101 ? 0.755 -6.238 -13.276 1.00 91.56 101 PRO A C 1
ATOM 762 O O . PRO A 1 101 ? 1.904 -6.292 -12.812 1.00 91.56 101 PRO A O 1
ATOM 765 N N . GLY A 1 102 ? -0.106 -7.241 -13.111 1.00 85.75 102 GLY A N 1
ATOM 766 C CA . GLY A 1 102 ? 0.289 -8.542 -12.582 1.00 85.75 102 GLY A CA 1
ATOM 767 C C . GLY A 1 102 ? 1.094 -9.376 -13.588 1.00 85.75 102 GLY A C 1
ATOM 768 O O . GLY A 1 102 ? 1.315 -8.970 -14.724 1.00 85.75 102 GLY A O 1
ATOM 769 N N . ILE A 1 103 ? 1.604 -10.532 -13.146 1.00 80.56 103 ILE A N 1
ATOM 770 C CA . ILE A 1 103 ? 2.422 -11.419 -14.002 1.00 80.56 103 ILE A CA 1
ATOM 771 C C . ILE A 1 103 ? 1.540 -12.310 -14.889 1.00 80.56 103 ILE A C 1
ATOM 773 O O . ILE A 1 103 ? 1.746 -12.380 -16.093 1.00 80.56 103 ILE A O 1
ATOM 777 N N . HIS A 1 104 ? 0.569 -12.996 -14.281 1.00 78.12 104 HIS A N 1
ATOM 778 C CA . HIS A 1 104 ? -0.347 -13.937 -14.950 1.00 78.12 104 HIS A CA 1
ATOM 779 C C . HIS A 1 104 ? -1.820 -13.513 -14.818 1.00 78.12 104 HIS A C 1
ATOM 781 O O . HIS A 1 104 ? -2.720 -14.228 -15.241 1.00 78.12 104 HIS A O 1
ATOM 787 N N . GLN A 1 105 ? -2.060 -12.387 -14.151 1.00 83.00 105 GLN A N 1
ATOM 788 C CA . GLN A 1 105 ? -3.366 -11.812 -13.836 1.00 83.00 105 GLN A CA 1
ATOM 789 C C . GLN A 1 105 ? -3.248 -10.289 -13.948 1.00 83.00 105 GLN A C 1
ATOM 791 O O . GLN A 1 105 ? -2.135 -9.765 -14.006 1.00 83.00 105 GLN A O 1
ATOM 796 N N . GLU A 1 106 ? -4.373 -9.577 -13.919 1.00 85.50 106 GLU A N 1
ATOM 797 C CA . GLU A 1 106 ? -4.399 -8.106 -13.964 1.00 85.50 106 GLU A CA 1
ATOM 798 C C . GLU A 1 106 ? -3.616 -7.473 -12.808 1.00 85.50 106 GLU A C 1
ATOM 800 O O . GLU A 1 106 ? -2.888 -6.498 -12.998 1.00 85.50 106 GLU A O 1
ATOM 805 N N . VAL A 1 107 ? -3.693 -8.081 -11.618 1.00 91.56 107 VAL A N 1
ATOM 806 C CA . VAL A 1 107 ? -3.025 -7.602 -10.407 1.00 91.56 107 VAL A CA 1
ATOM 807 C C . VAL A 1 107 ? -2.205 -8.694 -9.724 1.00 91.56 107 VAL A C 1
ATOM 809 O O . VAL A 1 107 ? -2.471 -9.887 -9.834 1.00 91.56 107 VAL A O 1
ATOM 812 N N . SER A 1 108 ? -1.175 -8.288 -8.987 1.00 92.81 108 SER A N 1
ATOM 813 C CA . SER A 1 108 ? -0.388 -9.139 -8.092 1.00 92.81 108 SER A CA 1
ATOM 814 C C . SER A 1 108 ? -0.578 -8.690 -6.651 1.00 92.81 108 SER A C 1
ATOM 816 O O . SER A 1 108 ? -0.308 -7.543 -6.301 1.00 92.81 108 SER A O 1
ATOM 818 N N . ILE A 1 109 ? -1.053 -9.597 -5.804 1.00 95.44 109 ILE A N 1
ATOM 819 C CA . ILE A 1 109 ? -1.405 -9.281 -4.419 1.00 95.44 109 ILE A CA 1
ATOM 820 C C . ILE A 1 109 ? -0.143 -9.281 -3.552 1.00 95.44 109 ILE A C 1
ATOM 822 O O . ILE A 1 109 ? 0.499 -10.316 -3.359 1.00 95.44 109 ILE A O 1
ATOM 826 N N . ALA A 1 110 ? 0.186 -8.125 -2.977 1.00 96.06 110 ALA A N 1
ATOM 827 C CA . ALA A 1 110 ? 1.271 -8.008 -2.008 1.00 96.06 110 ALA A CA 1
ATOM 828 C C . ALA A 1 110 ? 0.776 -8.232 -0.576 1.00 96.06 110 ALA A C 1
ATOM 830 O O . ALA A 1 110 ? 1.428 -8.949 0.185 1.00 96.06 110 ALA A O 1
ATOM 831 N N . LEU A 1 111 ? -0.401 -7.705 -0.235 1.00 97.56 111 LEU A N 1
ATOM 832 C CA . LEU A 1 111 ? -0.988 -7.788 1.100 1.00 97.56 111 LEU A CA 1
ATOM 833 C C . LEU A 1 111 ? -2.497 -8.039 1.008 1.00 97.56 111 LEU A C 1
ATOM 835 O O . LEU A 1 111 ? -3.223 -7.214 0.452 1.00 97.56 111 LEU A O 1
ATOM 839 N N . LEU A 1 112 ? -2.968 -9.146 1.585 1.00 97.06 112 LEU A N 1
ATOM 840 C CA . LEU A 1 112 ? -4.400 -9.367 1.807 1.00 97.06 112 LEU A CA 1
ATOM 841 C C . LEU A 1 112 ? -4.865 -8.679 3.101 1.00 97.06 112 LEU A C 1
ATOM 843 O O . LEU A 1 112 ? -4.062 -8.517 4.026 1.00 97.06 112 LEU A O 1
ATOM 847 N N . PRO A 1 113 ? -6.165 -8.345 3.215 1.00 94.62 113 PRO A N 1
ATOM 848 C CA . PRO A 1 113 ? -6.750 -7.862 4.460 1.00 94.62 113 PRO A CA 1
ATOM 849 C C . PRO A 1 113 ? -6.347 -8.721 5.665 1.00 94.62 113 PRO A C 1
ATOM 851 O O . PR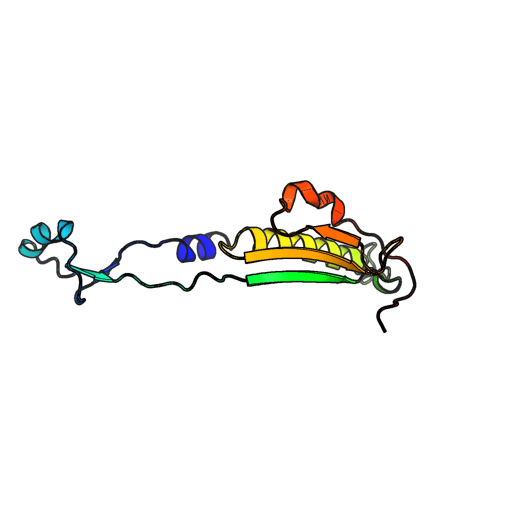O A 1 113 ? -6.387 -9.950 5.599 1.00 94.62 113 PRO A O 1
ATOM 854 N N . LYS A 1 114 ? -6.004 -8.070 6.783 1.00 92.06 114 LYS A N 1
ATOM 855 C CA . LYS A 1 114 ? -5.638 -8.705 8.068 1.00 92.06 114 LYS A CA 1
ATOM 856 C C . LYS A 1 114 ? -4.351 -9.548 8.050 1.00 92.06 114 LYS A C 1
ATOM 858 O O . LYS A 1 114 ? -4.060 -10.217 9.040 1.00 92.06 114 LYS A O 1
ATOM 863 N N . GLN A 1 115 ? -3.566 -9.523 6.973 1.00 95.12 115 GLN A N 1
ATOM 864 C CA . GLN A 1 115 ? -2.209 -10.068 7.002 1.00 95.12 115 GLN A CA 1
ATOM 865 C C . GLN A 1 115 ? -1.247 -9.095 7.677 1.00 95.12 115 GLN A C 1
ATOM 867 O O . GLN A 1 115 ? -1.421 -7.883 7.598 1.00 95.12 115 GLN A O 1
ATOM 872 N N . SER A 1 116 ? -0.194 -9.637 8.292 1.00 95.50 116 SER A N 1
ATOM 873 C CA . SER A 1 116 ? 0.877 -8.803 8.829 1.00 95.50 116 SER A CA 1
ATOM 874 C C . SER A 1 116 ? 1.690 -8.179 7.698 1.00 95.50 116 SER A C 1
ATOM 876 O O . SER A 1 116 ? 2.290 -8.902 6.894 1.00 95.50 116 SER A O 1
ATOM 878 N N . VAL A 1 117 ? 1.784 -6.849 7.687 1.00 95.69 117 VAL A N 1
ATOM 879 C CA . VAL A 1 117 ? 2.595 -6.111 6.706 1.00 95.69 117 VAL A CA 1
ATOM 880 C C . VAL A 1 117 ? 4.063 -6.508 6.827 1.00 95.69 117 VAL A C 1
ATOM 882 O O . VAL A 1 117 ? 4.727 -6.756 5.823 1.00 95.69 117 VAL A O 1
ATOM 885 N N . ARG A 1 118 ? 4.559 -6.671 8.059 1.00 95.38 118 ARG A N 1
ATOM 886 C CA . ARG A 1 118 ? 5.947 -7.068 8.330 1.00 95.38 118 ARG A CA 1
ATOM 887 C C . ARG A 1 118 ? 6.305 -8.423 7.718 1.00 95.38 118 ARG A C 1
ATOM 889 O O . ARG A 1 118 ? 7.368 -8.546 7.117 1.00 95.38 118 ARG A O 1
ATOM 896 N N . HIS A 1 119 ? 5.432 -9.425 7.832 1.00 96.38 119 HIS A N 1
ATOM 897 C CA . HIS A 1 119 ? 5.672 -10.746 7.229 1.00 96.38 119 HIS A CA 1
ATOM 898 C C . HIS A 1 119 ? 5.555 -10.737 5.701 1.00 96.38 119 HIS A C 1
ATOM 900 O O . HIS A 1 119 ? 6.093 -11.616 5.034 1.00 96.38 119 HIS A O 1
ATOM 906 N N . ARG A 1 120 ? 4.862 -9.742 5.141 1.00 97.19 120 ARG A N 1
ATOM 907 C CA . ARG A 1 120 ? 4.652 -9.580 3.700 1.00 97.19 120 ARG A CA 1
ATOM 908 C C . ARG A 1 120 ? 5.579 -8.547 3.059 1.00 97.19 120 ARG A C 1
ATOM 910 O O . ARG A 1 120 ? 5.463 -8.325 1.861 1.00 97.19 120 ARG A O 1
ATOM 917 N N . ALA A 1 121 ? 6.519 -7.959 3.803 1.00 95.62 121 ALA A N 1
ATOM 918 C CA . ALA A 1 121 ? 7.378 -6.873 3.325 1.00 95.62 121 ALA A CA 1
ATOM 919 C C . ALA A 1 121 ? 8.130 -7.219 2.026 1.00 95.62 121 ALA A C 1
ATOM 921 O O . ALA A 1 121 ? 8.202 -6.393 1.121 1.00 95.62 121 ALA A O 1
ATOM 922 N N . ALA A 1 122 ? 8.603 -8.462 1.884 1.00 96.12 122 ALA A N 1
ATOM 923 C CA . ALA A 1 122 ? 9.275 -8.927 0.668 1.00 96.12 122 ALA A CA 1
ATOM 924 C C . ALA A 1 122 ? 8.383 -8.857 -0.588 1.00 96.12 122 ALA A C 1
ATOM 926 O O . ALA A 1 122 ? 8.878 -8.707 -1.699 1.00 96.12 122 ALA A O 1
ATOM 927 N N . CYS A 1 123 ? 7.059 -8.927 -0.435 1.00 95.62 123 CYS A N 1
ATOM 928 C CA . CYS A 1 123 ? 6.123 -8.865 -1.554 1.00 95.62 123 CYS A CA 1
ATOM 929 C C . CYS A 1 123 ? 5.928 -7.447 -2.109 1.00 95.62 123 CYS A C 1
ATOM 931 O O . CYS A 1 123 ? 5.322 -7.307 -3.170 1.00 95.62 123 CYS A O 1
ATOM 933 N N . PHE A 1 124 ? 6.445 -6.417 -1.433 1.00 96.62 124 PHE A N 1
ATOM 934 C CA . PHE A 1 124 ? 6.422 -5.033 -1.911 1.00 96.62 124 PHE A CA 1
ATOM 935 C C . PHE A 1 124 ? 7.575 -4.714 -2.872 1.00 96.62 124 PHE A C 1
ATOM 937 O O . PHE A 1 124 ? 7.510 -3.701 -3.558 1.00 96.62 124 PHE A O 1
ATOM 944 N N . ASP A 1 125 ? 8.604 -5.564 -2.973 1.00 95.12 125 ASP A N 1
ATOM 945 C CA . ASP A 1 125 ? 9.720 -5.375 -3.912 1.00 95.12 125 ASP A CA 1
ATOM 946 C C . ASP A 1 125 ? 9.347 -5.830 -5.334 1.00 95.12 125 ASP A C 1
ATOM 948 O O . ASP A 1 125 ? 9.825 -6.834 -5.865 1.00 95.12 125 ASP A O 1
ATOM 952 N N . GLN A 1 126 ? 8.401 -5.117 -5.945 1.00 93.88 126 GLN A N 1
ATOM 953 C CA . GLN A 1 126 ? 7.943 -5.392 -7.302 1.00 93.88 126 GLN A CA 1
ATOM 954 C C . GLN A 1 126 ? 8.771 -4.629 -8.332 1.00 93.88 126 GLN A C 1
ATOM 956 O O . GLN A 1 126 ? 9.037 -3.442 -8.171 1.00 93.88 126 GLN A O 1
ATOM 961 N N . LYS A 1 127 ? 9.137 -5.291 -9.432 1.00 93.00 127 LYS A N 1
ATOM 962 C CA . LYS A 1 127 ? 9.858 -4.660 -10.545 1.00 93.00 127 LYS A CA 1
ATOM 963 C C . LYS A 1 127 ? 8.895 -4.196 -11.641 1.00 93.00 127 LYS A C 1
ATOM 965 O O . LYS A 1 127 ? 7.872 -4.855 -11.844 1.00 93.00 127 LYS A O 1
ATOM 970 N N . PRO A 1 128 ? 9.244 -3.127 -12.383 1.00 91.69 128 PRO A N 1
ATOM 971 C CA . PRO A 1 128 ? 8.462 -2.673 -13.519 1.00 91.69 128 PRO A CA 1
ATOM 972 C C . PRO A 1 128 ? 8.310 -3.778 -14.557 1.00 91.69 128 PRO A C 1
ATOM 974 O O . PRO A 1 128 ? 9.283 -4.474 -14.863 1.00 91.69 128 PRO A O 1
ATOM 977 N N . ARG A 1 129 ? 7.114 -3.924 -15.117 1.00 88.25 129 ARG A N 1
ATOM 978 C CA . ARG A 1 129 ? 6.818 -4.913 -16.156 1.00 88.25 129 ARG A CA 1
ATOM 979 C C . ARG A 1 129 ? 5.641 -4.483 -17.024 1.00 88.25 129 ARG A C 1
ATOM 981 O O . ARG A 1 129 ? 4.800 -3.699 -16.598 1.00 88.25 129 ARG A O 1
ATOM 988 N N . GLY A 1 130 ? 5.590 -5.046 -18.232 1.00 78.62 130 GLY A N 1
ATOM 989 C CA . GLY A 1 130 ? 4.493 -4.868 -19.184 1.00 78.62 130 GLY A CA 1
ATOM 990 C C . GLY A 1 130 ? 4.324 -3.443 -19.731 1.00 78.62 130 GLY A C 1
ATOM 991 O O . GLY A 1 130 ? 4.988 -2.491 -19.314 1.00 78.62 130 GLY A O 1
ATOM 992 N N . CYS A 1 131 ? 3.402 -3.316 -20.681 1.00 67.06 131 CYS A N 1
ATOM 993 C CA . CYS A 1 131 ? 2.787 -2.050 -21.084 1.00 67.06 131 CYS A CA 1
ATOM 994 C C . CYS A 1 131 ? 1.498 -1.881 -20.275 1.00 67.06 131 CYS A C 1
ATOM 996 O O . CYS A 1 131 ? 0.841 -2.884 -20.032 1.00 67.06 131 CYS A O 1
ATOM 998 N N . THR A 1 132 ? 1.155 -0.666 -19.840 1.00 57.28 132 THR A N 1
ATOM 999 C CA . THR A 1 132 ? 0.016 -0.380 -18.948 1.00 57.28 132 THR A CA 1
ATOM 1000 C C . THR A 1 132 ? -1.316 -0.855 -19.554 1.00 57.28 132 THR A C 1
ATOM 1002 O O . THR A 1 132 ? -1.771 -0.227 -20.508 1.00 57.28 132 THR A O 1
ATOM 1005 N N . PRO A 1 133 ? -1.980 -1.908 -19.030 1.00 54.81 133 PRO A N 1
ATOM 1006 C CA . PRO A 1 133 ? -3.290 -2.332 -19.497 1.00 54.81 133 PRO A CA 1
ATOM 1007 C C . PRO A 1 133 ? -4.257 -2.257 -18.308 1.00 54.81 133 PRO A C 1
ATOM 1009 O O . PRO A 1 133 ? -4.514 -3.242 -17.625 1.00 54.81 133 PRO A O 1
ATOM 1012 N N . MET A 1 134 ? -4.713 -1.050 -17.997 1.00 51.84 134 MET A N 1
ATOM 1013 C CA . MET A 1 134 ? -5.936 -0.830 -17.225 1.00 51.84 134 MET A CA 1
ATOM 1014 C C . MET A 1 134 ? -6.701 0.260 -17.973 1.00 51.84 134 MET A C 1
ATOM 1016 O O . MET A 1 134 ? -6.648 1.431 -17.606 1.00 51.84 134 MET A O 1
ATOM 1020 N N . ALA A 1 135 ? -7.289 -0.127 -19.101 1.00 46.47 135 ALA A N 1
ATOM 1021 C CA . ALA A 1 135 ? -8.217 0.671 -19.891 1.00 46.47 135 ALA A CA 1
ATOM 1022 C C . ALA A 1 135 ? -9.400 -0.221 -20.260 1.00 46.47 135 ALA A C 1
ATOM 1024 O O . ALA A 1 135 ? -9.132 -1.390 -20.624 1.00 46.47 135 ALA A O 1
#

pLDDT: mean 81.23, std 16.71, range [37.69, 98.06]

Foldseek 3Di:
DVVVLVVLPPQDFWFQLDDDAFPPVCPVCVVVVDRRGHTDGDDDPQDQEEEEAEFEQAPQQQDDDPPDPDGNLVVRLVVQLVVCVVQVSRPNYWYWYWYAPDDVHRIHGQGDTPDDSVVSSVSSPDHRDDHGPPD

Radius of gyration: 23.86 Å; chains: 1; bounding box: 44×36×72 Å

Secondary structure (DSSP, 8-state):
-HHHHHHHH----EEESS-SEE-GGGHHHHTTT----EEE--------EEEEEEEE-SGGGGSB-TTSS-BHHHHHHHHHHHHHHHHHTSTTEEEEEEEES-SSSS-EEEE-TT--HHHHGGGG-PPP-S-----